Protein AF-H5U7L1-F1 (afdb_monomer)

Nearest PDB structures (foldseek):
  3fk6-assembly1_B  TM=8.219E-01  e=2.465E-04  Escherichia coli
  5fkn-assembly1_A  TM=8.598E-01  e=4.956E-04  Escherichia coli K-12
  6rgx-assembly1_A  TM=8.368E-01  e=6.254E-04  Escherichia coli
  3fiw-assembly2_C  TM=8.519E-01  e=2.678E-03  Streptomyces coelicolor
  2hxo-assembly1_A  TM=7.381E-01  e=8.366E-04  Streptomyces coelicolor A3(2)

Secondary structure (DSSP, 8-state):
-----PPPP-HHHHHHHHHHHHHHH-GGG--HHHHHHHTTS-HHHHTTT-SSHHHHHHHHHHHHHHHS--TTS---S--HHHHHHHHHHHHHHHHHH-THHHHHHHHHTTTTTSSS-S----------PPPP----------SSSGGGSTTSSSS--

Mean predicted aligned error: 14.73 Å

Sequence (157 aa):
MADERAPKLTTAVIVDTAIDVADRDGLPALSMRRIADELGVGAMSLYRHIADKDALLEAMAEEIGRRFPYPVDDPGPWSWRERVAIAVDVDWQLYRRHPWVVAGLLGAALQLRCRRTRGARLARGGFHRPRRRHHHGYRDGTRGVELRQRRRARTGQ

Radius of gyration: 21.75 Å; Cα contacts (8 Å, |Δi|>4): 72; chains: 1; bounding box: 66×34×56 Å

Organism: NCBI:txid1089453

Structure (mmCIF, N/CA/C/O backbone):
data_AF-H5U7L1-F1
#
_entry.id   AF-H5U7L1-F1
#
loop_
_atom_site.group_PDB
_atom_site.id
_atom_site.type_symbol
_atom_site.label_atom_id
_atom_site.label_alt_id
_atom_site.label_comp_id
_atom_site.label_asym_id
_atom_site.label_entity_id
_atom_site.label_seq_id
_atom_site.pdbx_PDB_ins_code
_atom_site.Cartn_x
_atom_site.Cartn_y
_atom_site.Cartn_z
_atom_site.occupancy
_atom_site.B_iso_or_equiv
_atom_site.auth_seq_id
_atom_site.auth_comp_id
_atom_site.auth_asym_id
_atom_site.auth_atom_id
_atom_site.pdbx_PDB_model_num
ATOM 1 N N . MET A 1 1 ? -25.979 -21.288 8.052 1.00 32.59 1 MET A N 1
ATOM 2 C CA . MET A 1 1 ? -25.201 -21.678 6.860 1.00 32.59 1 MET A CA 1
ATOM 3 C C . MET A 1 1 ? -24.028 -20.717 6.768 1.00 32.59 1 MET A C 1
ATOM 5 O O . MET A 1 1 ? -24.278 -19.527 6.859 1.00 32.59 1 MET A O 1
ATOM 9 N N . ALA A 1 2 ? -22.812 -21.267 6.691 1.00 40.66 2 ALA A N 1
ATOM 10 C CA . ALA A 1 2 ? -21.503 -20.612 6.561 1.00 40.66 2 ALA A CA 1
ATOM 11 C C . ALA A 1 2 ? -21.142 -19.520 7.597 1.00 40.66 2 ALA A C 1
ATOM 13 O O . ALA A 1 2 ? -21.334 -18.332 7.371 1.00 40.66 2 ALA A O 1
ATOM 14 N N . ASP A 1 3 ? -20.516 -19.945 8.702 1.00 39.84 3 ASP A N 1
ATOM 15 C CA . ASP A 1 3 ? -19.417 -19.180 9.311 1.00 39.84 3 ASP A CA 1
ATOM 16 C C . ASP A 1 3 ? -18.269 -19.191 8.291 1.00 39.84 3 ASP A C 1
ATOM 18 O O . ASP A 1 3 ? -17.429 -20.095 8.257 1.00 39.84 3 ASP A O 1
ATOM 22 N N . GLU A 1 4 ? -18.342 -18.264 7.338 1.00 48.31 4 GLU A N 1
ATOM 23 C CA . GLU A 1 4 ? -17.287 -17.999 6.373 1.00 48.31 4 GLU A CA 1
ATOM 24 C C . GLU A 1 4 ? -16.143 -17.355 7.148 1.00 48.31 4 GLU A C 1
ATOM 26 O O . GLU A 1 4 ? -16.078 -16.143 7.324 1.00 48.31 4 GLU A O 1
ATOM 31 N N . ARG A 1 5 ? -15.325 -18.237 7.732 1.00 56.09 5 ARG A N 1
ATOM 32 C CA . ARG A 1 5 ? -14.204 -17.975 8.631 1.00 56.09 5 ARG A CA 1
ATOM 33 C C . ARG A 1 5 ? -13.519 -16.664 8.264 1.00 56.09 5 ARG A C 1
ATOM 35 O O . ARG A 1 5 ? -12.698 -16.641 7.346 1.00 56.09 5 ARG A O 1
ATOM 42 N N . ALA A 1 6 ? -13.861 -15.604 9.001 1.00 59.16 6 ALA A N 1
ATOM 43 C CA . ALA A 1 6 ? -13.261 -14.293 8.828 1.00 59.16 6 ALA A CA 1
ATOM 44 C C . ALA A 1 6 ? -11.737 -14.478 8.738 1.00 59.16 6 ALA A C 1
ATOM 46 O O . ALA A 1 6 ? -11.168 -15.204 9.572 1.00 59.16 6 ALA A O 1
ATOM 47 N N . PRO A 1 7 ? -11.080 -13.936 7.696 1.00 62.66 7 PRO A N 1
ATOM 48 C CA . PRO A 1 7 ? -9.664 -14.166 7.477 1.00 62.66 7 PRO A CA 1
ATOM 49 C C . PRO A 1 7 ? -8.910 -13.822 8.757 1.00 62.66 7 PRO A C 1
ATOM 51 O O . PRO A 1 7 ? -9.132 -12.776 9.370 1.00 62.66 7 PRO A O 1
ATOM 54 N N . LYS A 1 8 ? -8.053 -14.747 9.206 1.00 83.44 8 LYS A N 1
ATOM 55 C CA . LYS A 1 8 ? -7.257 -14.533 10.416 1.00 83.44 8 LYS A CA 1
ATOM 56 C C . LYS A 1 8 ? -6.499 -13.220 10.258 1.00 83.44 8 LYS A C 1
ATOM 58 O O . LYS A 1 8 ? -5.801 -13.025 9.262 1.00 83.44 8 LYS A O 1
ATOM 63 N N . LEU A 1 9 ? -6.624 -12.348 11.254 1.00 92.44 9 LEU A N 1
ATOM 64 C CA . LEU A 1 9 ? -5.898 -11.090 11.274 1.00 92.44 9 LEU A CA 1
ATOM 65 C C . LEU A 1 9 ? -4.393 -11.385 11.278 1.00 92.44 9 LEU A C 1
ATOM 67 O O . LEU A 1 9 ? -3.878 -12.063 12.168 1.00 92.44 9 LEU A O 1
ATOM 71 N N . THR A 1 10 ? -3.703 -10.911 10.247 1.00 95.25 10 THR A N 1
ATOM 72 C CA . THR A 1 10 ? -2.254 -11.045 10.081 1.00 95.25 10 THR A CA 1
ATOM 73 C C . THR A 1 10 ? -1.683 -9.720 9.606 1.00 95.25 10 THR A C 1
ATOM 75 O O . THR A 1 10 ? -2.398 -8.915 9.010 1.00 95.25 10 THR A O 1
ATOM 78 N N . THR A 1 11 ? -0.385 -9.505 9.819 1.00 94.75 11 THR A N 1
ATOM 79 C CA . THR A 1 11 ? 0.303 -8.302 9.332 1.00 94.75 11 THR A CA 1
ATOM 80 C C . THR A 1 11 ? 0.131 -8.124 7.823 1.00 94.75 11 THR A C 1
ATOM 82 O O . THR A 1 11 ? -0.154 -7.017 7.387 1.00 94.75 11 THR A O 1
ATOM 85 N N . ALA A 1 12 ? 0.205 -9.206 7.038 1.00 95.56 12 ALA A N 1
ATOM 86 C CA . ALA A 1 12 ? 0.001 -9.157 5.589 1.00 95.56 12 ALA A CA 1
ATOM 87 C C . ALA A 1 12 ? -1.394 -8.628 5.216 1.00 95.56 12 ALA A C 1
ATOM 89 O O . ALA A 1 12 ? -1.500 -7.688 4.440 1.00 95.56 12 ALA A O 1
ATOM 90 N N . VAL A 1 13 ? -2.456 -9.150 5.843 1.00 96.50 13 VAL A N 1
ATOM 91 C CA . VAL A 1 13 ? -3.838 -8.688 5.601 1.00 96.50 13 VAL A CA 1
ATOM 92 C C . VAL A 1 13 ? -4.014 -7.210 5.965 1.00 96.50 13 VAL A C 1
ATOM 94 O O . VAL A 1 13 ? -4.676 -6.466 5.242 1.00 96.50 13 VAL A O 1
ATOM 97 N N . ILE A 1 14 ? -3.405 -6.766 7.068 1.00 96.81 14 ILE A N 1
ATOM 98 C CA . ILE A 1 14 ? -3.458 -5.362 7.500 1.00 96.81 14 ILE A CA 1
ATOM 99 C C . ILE A 1 14 ? -2.756 -4.456 6.482 1.00 96.81 14 ILE A C 1
ATOM 101 O O . ILE A 1 14 ? -3.307 -3.424 6.104 1.00 96.81 14 ILE A O 1
ATOM 105 N N . VAL A 1 15 ? -1.564 -4.847 6.027 1.00 96.88 15 VAL A N 1
ATOM 106 C CA . VAL A 1 15 ? -0.774 -4.092 5.045 1.00 96.88 15 VAL A CA 1
ATOM 107 C C . VAL A 1 15 ? -1.483 -4.030 3.695 1.00 96.88 15 VAL A C 1
ATOM 109 O O . VAL A 1 15 ? -1.584 -2.948 3.122 1.00 96.88 15 VAL A O 1
ATOM 112 N N . ASP A 1 16 ? -2.029 -5.147 3.216 1.00 97.06 16 ASP A N 1
ATOM 113 C CA . ASP A 1 16 ? -2.775 -5.200 1.956 1.00 97.06 16 ASP A CA 1
ATOM 114 C C . ASP A 1 16 ? -3.982 -4.254 1.995 1.00 97.06 16 ASP A C 1
ATOM 116 O O . ASP A 1 16 ? -4.157 -3.428 1.100 1.00 97.06 16 ASP A O 1
ATOM 120 N N . THR A 1 17 ? -4.744 -4.286 3.091 1.00 97.19 17 THR A N 1
ATOM 121 C CA . THR A 1 17 ? -5.894 -3.392 3.289 1.00 97.19 17 THR A CA 1
ATOM 122 C C . THR A 1 17 ? -5.470 -1.924 3.347 1.00 97.19 17 THR A C 1
ATOM 124 O O . THR A 1 17 ? -6.132 -1.049 2.791 1.00 97.19 17 THR A O 1
ATOM 127 N N . ALA A 1 18 ? -4.350 -1.628 4.009 1.00 96.44 18 ALA A N 1
ATOM 128 C CA . ALA A 1 18 ? -3.813 -0.276 4.083 1.00 96.44 18 ALA A CA 1
ATOM 129 C C . ALA A 1 18 ? -3.369 0.251 2.707 1.00 96.44 18 ALA A C 1
ATOM 131 O O . ALA A 1 18 ? -3.617 1.420 2.400 1.00 96.44 18 ALA A O 1
ATOM 132 N N . ILE A 1 19 ? -2.765 -0.601 1.869 1.00 96.31 19 ILE A N 1
ATOM 133 C CA . ILE A 1 19 ? -2.425 -0.276 0.475 1.00 96.31 19 ILE A CA 1
ATOM 134 C C . ILE A 1 19 ? -3.698 0.030 -0.319 1.00 96.31 19 ILE A C 1
ATOM 136 O O . ILE A 1 19 ? -3.754 1.068 -0.971 1.00 96.31 19 ILE A O 1
ATOM 140 N N . ASP A 1 20 ? -4.737 -0.799 -0.208 1.00 96.19 20 ASP A N 1
ATOM 141 C CA . ASP A 1 20 ? -5.999 -0.594 -0.932 1.00 96.19 20 ASP A CA 1
ATOM 142 C C . ASP A 1 20 ? -6.708 0.706 -0.517 1.00 96.19 20 ASP A C 1
ATOM 144 O O . ASP A 1 20 ? -7.240 1.442 -1.353 1.00 96.19 20 ASP A O 1
ATOM 148 N N . VAL A 1 21 ? -6.690 1.039 0.777 1.00 96.06 21 VAL A N 1
ATOM 149 C CA . VAL A 1 21 ? -7.191 2.327 1.277 1.00 96.06 21 VAL A CA 1
ATOM 150 C C . VAL A 1 21 ? -6.367 3.488 0.718 1.00 96.06 21 VAL A C 1
ATOM 152 O O . VAL A 1 21 ? -6.937 4.466 0.237 1.00 96.06 21 VAL A O 1
ATOM 155 N N . ALA A 1 22 ? -5.036 3.393 0.740 1.00 95.06 22 ALA A N 1
ATOM 156 C CA . ALA A 1 22 ? -4.168 4.446 0.220 1.00 95.06 22 ALA A CA 1
ATOM 157 C C . ALA A 1 22 ? -4.298 4.621 -1.305 1.00 95.06 22 ALA A C 1
ATOM 159 O O . ALA A 1 22 ? -4.195 5.745 -1.798 1.00 95.06 22 ALA A O 1
ATOM 160 N N . ASP A 1 23 ? -4.564 3.548 -2.049 1.00 94.38 23 ASP A N 1
ATOM 161 C CA . ASP A 1 23 ? -4.797 3.583 -3.495 1.00 94.38 23 ASP A CA 1
ATOM 162 C C . ASP A 1 23 ? -6.105 4.294 -3.858 1.00 94.38 23 ASP A C 1
ATOM 164 O O . ASP A 1 23 ? -6.145 5.045 -4.834 1.00 94.38 23 ASP A O 1
ATOM 168 N N . ARG A 1 24 ? -7.172 4.070 -3.078 1.00 94.94 24 ARG A N 1
ATOM 169 C CA . ARG A 1 24 ? -8.499 4.663 -3.323 1.00 94.94 24 ARG A CA 1
ATOM 170 C C . ARG A 1 24 ? -8.606 6.099 -2.818 1.00 94.94 24 ARG A C 1
ATOM 172 O O . ARG A 1 24 ? -9.111 6.962 -3.531 1.00 94.94 24 ARG A O 1
ATOM 179 N N . ASP A 1 25 ? -8.131 6.342 -1.600 1.00 93.88 25 ASP A N 1
ATOM 180 C CA . ASP A 1 25 ? -8.434 7.558 -0.835 1.00 93.88 25 ASP A CA 1
ATOM 181 C C . ASP A 1 25 ? -7.192 8.414 -0.537 1.00 93.88 25 ASP A C 1
ATOM 183 O O . ASP A 1 25 ? -7.297 9.523 -0.007 1.00 93.88 25 ASP A O 1
ATOM 187 N N . GLY A 1 26 ? -6.001 7.913 -0.873 1.00 91.69 26 GLY A N 1
ATOM 188 C CA . GLY A 1 26 ? -4.726 8.558 -0.580 1.00 91.69 26 GLY A CA 1
ATOM 189 C C . GLY A 1 26 ? -4.240 8.354 0.860 1.00 91.69 26 GLY A C 1
ATOM 190 O O . GLY A 1 26 ? -4.981 7.994 1.775 1.00 91.69 26 GLY A O 1
ATOM 191 N N . LEU A 1 27 ? -2.955 8.646 1.089 1.00 90.69 27 LEU A N 1
ATOM 192 C CA . LEU A 1 27 ? -2.327 8.566 2.418 1.00 90.69 27 LEU A CA 1
ATOM 193 C C . LEU A 1 27 ? -2.969 9.437 3.513 1.00 90.69 27 LEU A C 1
ATOM 195 O O . LEU A 1 27 ? -2.968 8.994 4.664 1.00 90.69 27 LEU A O 1
ATOM 199 N N . PRO A 1 28 ? -3.514 10.642 3.237 1.00 90.00 28 PRO A N 1
ATOM 200 C CA . PRO A 1 28 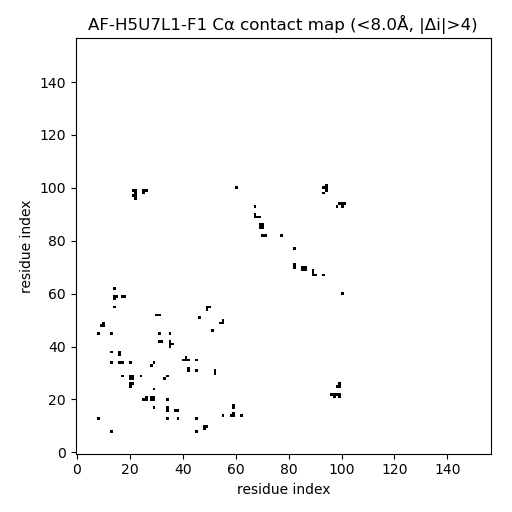? -4.160 11.445 4.277 1.00 90.00 28 PRO A CA 1
ATOM 201 C C . PRO A 1 28 ? -5.370 10.758 4.922 1.00 90.00 28 PRO A C 1
ATOM 203 O O . PRO A 1 28 ? -5.630 10.973 6.104 1.00 90.00 28 PRO A O 1
ATOM 206 N N . ALA A 1 29 ? -6.080 9.902 4.179 1.00 90.62 29 ALA A N 1
ATOM 207 C CA . ALA A 1 29 ? -7.207 9.128 4.697 1.00 90.62 29 ALA A CA 1
ATOM 208 C C . ALA A 1 29 ? -6.769 7.911 5.537 1.00 90.62 29 ALA A C 1
ATOM 210 O O . ALA A 1 29 ? -7.587 7.314 6.243 1.00 90.62 29 ALA A O 1
ATOM 211 N N . LEU A 1 30 ? -5.485 7.537 5.492 1.00 93.81 30 LEU A N 1
ATOM 212 C CA . LEU A 1 30 ? -4.962 6.362 6.176 1.00 93.81 30 LEU A CA 1
ATOM 213 C C . LEU A 1 30 ? -4.852 6.601 7.690 1.00 93.81 30 LEU A C 1
ATOM 215 O O . LEU A 1 30 ? -4.061 7.422 8.173 1.00 93.81 30 LEU A O 1
ATOM 219 N N . SER A 1 31 ? -5.615 5.824 8.455 1.00 94.44 31 SER A N 1
ATOM 220 C CA . SER A 1 31 ? -5.557 5.788 9.916 1.00 94.44 31 SER A CA 1
ATOM 221 C C . SER A 1 31 ? -5.770 4.366 10.428 1.00 94.44 31 SER A C 1
ATOM 223 O O . SER A 1 31 ? -6.465 3.574 9.791 1.00 94.44 31 SER A O 1
ATOM 225 N N . MET A 1 32 ? -5.226 4.061 11.611 1.00 95.06 32 MET A N 1
ATOM 226 C CA . MET A 1 32 ? -5.411 2.754 12.260 1.00 95.06 32 MET A CA 1
ATOM 227 C C . MET A 1 32 ? -6.893 2.418 12.443 1.00 95.06 32 MET A C 1
ATOM 229 O O . MET A 1 32 ? -7.306 1.286 12.223 1.00 95.06 32 MET A O 1
ATOM 233 N N . ARG A 1 33 ? -7.714 3.418 12.781 1.00 94.25 33 ARG A N 1
ATOM 234 C CA . ARG A 1 33 ? -9.161 3.245 12.920 1.00 94.25 33 ARG A CA 1
ATOM 235 C C . ARG A 1 33 ? -9.823 2.863 11.594 1.00 94.25 33 ARG A C 1
ATOM 237 O O . ARG A 1 33 ? -10.551 1.884 11.568 1.00 94.25 33 ARG A O 1
ATOM 244 N N . ARG A 1 34 ? -9.540 3.582 10.501 1.00 95.12 34 ARG A N 1
ATOM 245 C CA . ARG A 1 34 ? -10.121 3.280 9.179 1.00 95.12 34 ARG A CA 1
ATOM 246 C C . ARG A 1 34 ? -9.788 1.858 8.724 1.00 95.12 34 ARG A C 1
ATOM 248 O O . ARG A 1 34 ? -10.646 1.178 8.185 1.00 95.12 34 ARG A O 1
ATOM 255 N N . ILE A 1 35 ? -8.559 1.407 8.968 1.00 96.12 35 ILE A N 1
ATOM 256 C CA . ILE A 1 35 ? -8.132 0.042 8.630 1.00 96.12 35 ILE A CA 1
ATOM 257 C C . ILE A 1 35 ? -8.884 -0.989 9.479 1.00 96.12 35 ILE A C 1
ATOM 259 O O . ILE A 1 35 ? -9.287 -2.030 8.973 1.00 96.12 35 ILE A O 1
ATOM 263 N N . ALA A 1 36 ? -9.088 -0.699 10.765 1.00 94.44 36 ALA A N 1
ATOM 264 C CA . ALA A 1 36 ? -9.832 -1.572 11.666 1.00 94.44 36 ALA A CA 1
ATOM 265 C C . ALA A 1 36 ? -11.301 -1.694 11.231 1.00 94.44 36 ALA A C 1
ATOM 267 O O . ALA A 1 36 ? -11.833 -2.803 11.197 1.00 94.44 36 ALA A O 1
ATOM 268 N N . ASP A 1 37 ? -11.901 -0.568 10.833 1.00 95.06 37 ASP A N 1
ATOM 269 C CA . ASP A 1 37 ? -13.266 -0.488 10.312 1.00 95.06 37 ASP A CA 1
ATOM 270 C C . ASP A 1 37 ? -13.407 -1.302 9.006 1.00 95.06 37 ASP A C 1
ATOM 272 O O . ASP A 1 37 ? -14.322 -2.116 8.903 1.00 95.06 37 ASP A O 1
ATOM 276 N N . GLU A 1 38 ? -12.474 -1.169 8.050 1.00 94.88 38 GLU A N 1
ATOM 277 C CA . GLU A 1 38 ? -12.476 -1.939 6.786 1.00 94.88 38 GLU A CA 1
ATOM 278 C C . GLU A 1 38 ? -12.330 -3.454 7.026 1.00 94.88 38 GLU A C 1
ATOM 280 O O . GLU A 1 38 ? -12.924 -4.268 6.322 1.00 94.88 38 GLU A O 1
ATOM 285 N N . LEU A 1 39 ? -11.563 -3.841 8.051 1.00 94.44 39 LEU A N 1
ATOM 286 C CA . LEU A 1 39 ? -11.356 -5.239 8.441 1.00 94.44 39 LEU A CA 1
ATOM 287 C C . LEU A 1 39 ? -12.446 -5.790 9.373 1.00 94.44 39 LEU A C 1
ATOM 289 O O . LEU A 1 39 ? -12.418 -6.978 9.695 1.00 94.44 39 LEU A O 1
ATOM 293 N N . GLY A 1 40 ? -13.377 -4.956 9.848 1.00 93.75 40 GLY A N 1
ATOM 294 C CA . GLY A 1 40 ? -14.406 -5.354 10.812 1.00 93.75 40 GLY A CA 1
ATOM 295 C C . GLY A 1 40 ? -13.850 -5.793 12.174 1.00 93.75 40 GLY A C 1
ATOM 296 O O . GLY A 1 40 ? -14.466 -6.610 12.860 1.00 93.75 40 GLY A O 1
ATOM 297 N N . VAL A 1 41 ? -12.678 -5.287 12.578 1.00 93.38 41 VAL A N 1
ATOM 298 C CA . VAL A 1 41 ? -12.015 -5.631 13.849 1.00 93.38 41 VAL A CA 1
ATOM 299 C C . VAL A 1 41 ? -11.861 -4.408 14.750 1.00 93.38 41 VAL A C 1
ATOM 301 O O . VAL A 1 41 ? -11.840 -3.271 14.300 1.00 93.38 41 VAL A O 1
ATOM 304 N N . GLY A 1 42 ? -11.692 -4.620 16.056 1.00 92.12 42 GLY A N 1
ATOM 305 C CA . GLY A 1 42 ? -11.337 -3.526 16.966 1.00 92.12 42 GLY A CA 1
ATOM 306 C C . GLY A 1 42 ? -9.909 -3.018 16.727 1.00 92.12 42 GLY A C 1
ATOM 307 O O . GLY A 1 42 ? -8.995 -3.821 16.530 1.00 92.12 42 GLY A O 1
ATOM 308 N N . ALA A 1 43 ? -9.685 -1.703 16.835 1.00 90.19 43 ALA A N 1
ATOM 309 C CA . ALA A 1 43 ? -8.373 -1.075 16.616 1.00 90.19 43 ALA A CA 1
ATOM 310 C C . ALA A 1 43 ? -7.243 -1.689 17.469 1.00 90.19 43 ALA A C 1
ATOM 312 O O . ALA A 1 43 ? -6.133 -1.887 16.978 1.00 90.19 43 ALA A O 1
ATOM 313 N N . MET A 1 44 ? -7.538 -2.089 18.713 1.00 91.25 44 MET A N 1
ATOM 314 C CA . MET A 1 44 ? -6.580 -2.781 19.591 1.00 91.25 44 MET A CA 1
ATOM 315 C C . MET A 1 44 ? -6.040 -4.089 19.004 1.00 91.25 44 MET A C 1
ATOM 317 O O . MET A 1 44 ? -4.948 -4.521 19.366 1.00 91.25 44 MET A O 1
ATOM 321 N N . SER A 1 45 ? -6.781 -4.728 18.098 1.00 92.69 45 SER A N 1
ATOM 322 C CA . SER A 1 45 ? -6.318 -5.935 17.421 1.00 92.69 45 SER A CA 1
ATOM 323 C C . SER A 1 45 ? -5.220 -5.662 16.408 1.00 92.69 45 SER A C 1
ATOM 325 O O . SER A 1 45 ? -4.306 -6.475 16.302 1.00 92.69 45 SER A O 1
ATOM 327 N N . LEU A 1 46 ? -5.258 -4.514 15.729 1.00 93.62 46 LEU A N 1
ATOM 328 C CA . LEU A 1 46 ? -4.207 -4.118 14.791 1.00 93.62 46 LEU A CA 1
ATOM 329 C C . LEU A 1 46 ? -2.885 -3.864 15.511 1.00 93.62 46 LEU A C 1
ATOM 331 O O . LEU A 1 46 ? -1.839 -4.316 15.050 1.00 93.62 46 LEU A O 1
ATOM 335 N N . TYR A 1 47 ? -2.948 -3.223 16.681 1.00 93.69 47 TYR A N 1
ATOM 336 C CA . TYR A 1 47 ? -1.764 -2.872 17.465 1.00 93.69 47 TYR A CA 1
ATOM 337 C C . TYR A 1 47 ? -0.947 -4.076 17.957 1.00 93.69 47 TYR A C 1
ATOM 339 O O . TYR A 1 47 ? 0.230 -3.939 18.273 1.00 93.69 47 TYR A O 1
ATOM 347 N N . ARG A 1 48 ? -1.532 -5.283 17.971 1.00 93.50 48 ARG A N 1
ATOM 348 C CA . ARG A 1 48 ? -0.787 -6.526 18.247 1.00 93.50 48 ARG A CA 1
ATOM 349 C C . ARG A 1 48 ? 0.122 -6.959 17.097 1.00 93.50 48 ARG A C 1
ATOM 351 O O . ARG A 1 48 ? 1.036 -7.745 17.317 1.00 93.50 48 ARG A O 1
ATOM 358 N N . HIS A 1 49 ? -0.160 -6.498 15.882 1.00 94.62 49 HIS A N 1
ATOM 359 C CA . HIS A 1 49 ? 0.580 -6.850 14.672 1.00 94.62 49 HIS A CA 1
ATOM 360 C C . HIS A 1 49 ? 1.485 -5.714 14.196 1.00 94.62 49 HIS A C 1
ATOM 362 O O . HIS A 1 49 ? 2.517 -5.986 13.587 1.00 94.62 49 HIS A O 1
ATOM 368 N N . ILE A 1 50 ? 1.095 -4.462 14.452 1.00 94.00 50 ILE A N 1
ATOM 369 C CA . ILE A 1 50 ? 1.815 -3.264 14.021 1.00 94.00 50 ILE A CA 1
ATOM 370 C C . ILE A 1 50 ? 1.772 -2.231 15.146 1.00 94.00 50 ILE A C 1
ATOM 372 O O . ILE A 1 50 ? 0.693 -1.829 15.566 1.00 94.00 50 ILE A O 1
ATOM 376 N N . ALA A 1 51 ? 2.939 -1.799 15.623 1.00 91.12 51 ALA A N 1
ATOM 377 C CA . ALA A 1 51 ? 3.047 -0.954 16.813 1.00 91.12 51 ALA A CA 1
ATOM 378 C C . ALA A 1 51 ? 2.393 0.428 16.644 1.00 91.12 51 ALA A C 1
ATOM 380 O O . ALA A 1 51 ? 1.747 0.926 17.565 1.00 91.12 51 ALA A O 1
ATOM 381 N N . ASP A 1 52 ? 2.536 1.036 15.469 1.00 91.00 52 ASP A N 1
ATOM 382 C CA . ASP A 1 52 ? 2.072 2.390 15.189 1.00 91.00 52 ASP A CA 1
ATOM 383 C C . ASP A 1 52 ? 1.888 2.630 13.678 1.00 91.00 52 ASP A C 1
ATOM 385 O O . ASP A 1 52 ? 2.023 1.729 12.846 1.00 91.00 52 ASP A O 1
ATOM 389 N N . LYS A 1 53 ? 1.518 3.864 13.320 1.00 90.25 53 LYS A N 1
ATOM 390 C CA . LYS A 1 53 ? 1.304 4.258 11.925 1.00 90.25 53 LYS A CA 1
ATOM 391 C C . LYS A 1 53 ? 2.606 4.258 11.116 1.00 90.25 53 LYS A C 1
ATOM 393 O O . LYS A 1 53 ? 2.548 3.971 9.925 1.00 90.25 53 LYS A O 1
ATOM 398 N N . ASP A 1 54 ? 3.748 4.551 11.725 1.00 90.19 54 ASP A N 1
ATOM 399 C CA . ASP A 1 54 ? 5.020 4.613 11.004 1.00 90.19 54 ASP A CA 1
ATOM 400 C C . ASP A 1 54 ? 5.490 3.200 10.642 1.00 90.19 54 ASP A C 1
ATOM 402 O O . ASP A 1 54 ? 5.804 2.936 9.483 1.00 90.19 54 ASP A O 1
ATOM 406 N N . ALA A 1 55 ? 5.380 2.250 11.575 1.00 91.25 55 ALA A N 1
ATOM 407 C CA . ALA A 1 55 ? 5.614 0.831 11.322 1.00 91.25 55 ALA A CA 1
ATOM 408 C C . ALA A 1 55 ? 4.683 0.270 10.232 1.00 91.25 55 ALA A C 1
ATOM 410 O O . ALA A 1 55 ? 5.097 -0.569 9.429 1.00 91.25 55 ALA A O 1
ATOM 411 N N . LEU A 1 56 ? 3.432 0.745 10.159 1.00 93.50 56 LEU A N 1
ATOM 412 C CA . LEU A 1 56 ? 2.531 0.396 9.059 1.00 93.50 56 LEU A CA 1
ATOM 413 C C . LEU A 1 56 ? 3.064 0.915 7.718 1.00 93.50 56 LEU A C 1
ATOM 415 O O . LEU A 1 56 ? 3.087 0.166 6.745 1.00 93.50 56 LEU A O 1
ATOM 419 N N . LEU A 1 57 ? 3.481 2.181 7.655 1.00 91.88 57 LEU A N 1
ATOM 420 C CA . LEU A 1 57 ? 4.003 2.791 6.430 1.00 91.88 57 LEU A CA 1
ATOM 421 C C . LEU A 1 57 ? 5.292 2.107 5.957 1.00 91.88 57 LEU A C 1
ATOM 423 O O . LEU A 1 57 ? 5.460 1.888 4.757 1.00 91.88 57 LEU A O 1
ATOM 427 N N . GLU A 1 58 ? 6.170 1.724 6.884 1.00 89.81 58 GLU A N 1
ATOM 428 C CA . GLU A 1 58 ? 7.364 0.928 6.590 1.00 89.81 58 GLU A CA 1
ATOM 429 C C . GLU A 1 58 ? 6.995 -0.436 5.993 1.00 89.81 58 GLU A C 1
ATOM 431 O O . GLU A 1 58 ? 7.515 -0.806 4.937 1.00 89.81 58 GLU A O 1
ATOM 436 N N . ALA A 1 59 ? 6.048 -1.151 6.608 1.00 92.94 59 ALA A N 1
ATOM 437 C CA . ALA A 1 59 ? 5.587 -2.449 6.120 1.00 92.94 59 ALA A CA 1
ATOM 438 C C . ALA A 1 59 ? 4.893 -2.348 4.748 1.00 92.94 59 ALA A C 1
ATOM 440 O O . ALA A 1 59 ? 5.111 -3.191 3.877 1.00 92.94 59 ALA A O 1
ATOM 441 N N . MET A 1 60 ? 4.108 -1.290 4.513 1.00 93.81 60 MET A N 1
ATOM 442 C CA . MET A 1 60 ? 3.534 -0.989 3.197 1.00 93.81 60 MET A CA 1
ATOM 443 C C . MET A 1 60 ? 4.623 -0.756 2.148 1.00 93.81 60 MET A C 1
ATOM 445 O O . MET A 1 60 ? 4.517 -1.258 1.029 1.00 93.81 60 MET A O 1
ATOM 449 N N . ALA A 1 61 ? 5.678 -0.014 2.490 1.00 8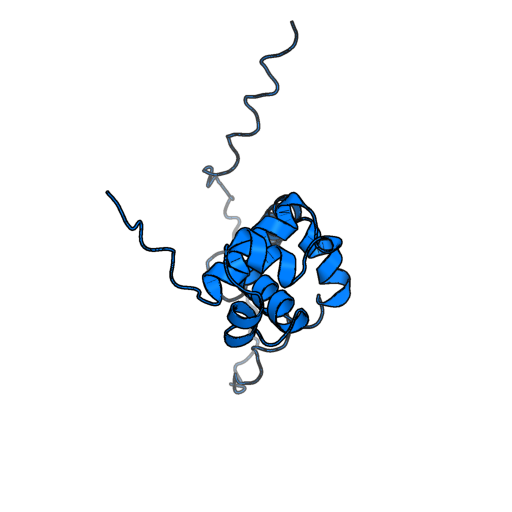8.62 61 ALA A N 1
ATOM 450 C CA . ALA A 1 61 ? 6.775 0.257 1.569 1.00 88.62 61 ALA A CA 1
ATOM 451 C C . ALA A 1 61 ? 7.589 -1.008 1.244 1.00 88.62 61 ALA A C 1
ATOM 453 O O . ALA A 1 61 ? 7.966 -1.210 0.087 1.00 88.62 61 ALA A O 1
ATOM 454 N N . GLU A 1 62 ? 7.819 -1.879 2.231 1.00 89.00 62 GLU A N 1
ATOM 455 C CA . GLU A 1 62 ? 8.450 -3.186 2.018 1.00 89.00 62 GLU A CA 1
ATOM 456 C C . GLU A 1 62 ? 7.607 -4.072 1.089 1.00 89.00 62 GLU A C 1
ATOM 458 O O . GLU A 1 62 ? 8.126 -4.614 0.109 1.00 89.00 62 GLU A O 1
ATOM 463 N N . GLU A 1 63 ? 6.301 -4.171 1.343 1.00 92.94 63 GLU A N 1
ATOM 464 C CA . GLU A 1 63 ? 5.390 -4.987 0.537 1.00 92.94 63 GLU A CA 1
ATOM 465 C C . GLU A 1 63 ? 5.293 -4.480 -0.910 1.00 92.94 63 GLU A C 1
ATOM 467 O O . GLU A 1 63 ? 5.350 -5.266 -1.857 1.00 92.94 63 GLU A O 1
ATOM 472 N N . ILE A 1 64 ? 5.242 -3.162 -1.114 1.00 91.50 64 ILE A N 1
ATOM 473 C CA . ILE A 1 64 ? 5.307 -2.562 -2.450 1.00 91.50 64 ILE A CA 1
ATOM 474 C C . ILE A 1 64 ? 6.637 -2.881 -3.145 1.00 91.50 64 ILE A C 1
ATOM 476 O O . ILE A 1 64 ? 6.634 -3.270 -4.314 1.00 91.50 64 ILE A O 1
ATOM 480 N N . GLY A 1 65 ? 7.766 -2.787 -2.439 1.00 85.75 65 GLY A N 1
ATOM 481 C CA . GLY A 1 65 ? 9.071 -3.174 -2.982 1.00 85.75 65 GLY A CA 1
ATOM 482 C C . GLY A 1 65 ? 9.121 -4.643 -3.415 1.00 85.75 65 GLY A C 1
ATOM 483 O O . GLY A 1 65 ? 9.705 -4.967 -4.449 1.00 85.75 65 GLY A O 1
ATOM 484 N N . ARG A 1 66 ? 8.452 -5.532 -2.672 1.00 88.31 66 ARG A N 1
ATOM 485 C CA . ARG A 1 66 ? 8.325 -6.956 -3.014 1.00 88.31 66 ARG A CA 1
ATOM 486 C C . ARG A 1 66 ? 7.441 -7.192 -4.242 1.00 88.31 66 ARG A C 1
ATOM 488 O O . ARG A 1 66 ? 7.747 -8.075 -5.042 1.00 88.31 66 ARG A O 1
ATOM 495 N N . ARG A 1 67 ? 6.358 -6.423 -4.402 1.00 90.12 67 ARG A N 1
ATOM 496 C CA . ARG A 1 67 ? 5.438 -6.507 -5.555 1.00 90.12 67 ARG A CA 1
ATOM 497 C C . ARG A 1 67 ? 6.045 -5.953 -6.849 1.00 90.12 67 ARG A C 1
ATOM 499 O O . ARG A 1 67 ? 5.666 -6.402 -7.928 1.00 90.12 67 ARG A O 1
ATOM 506 N N . PHE A 1 68 ? 6.987 -5.015 -6.743 1.00 87.75 68 PHE A N 1
ATOM 507 C CA . PHE A 1 68 ? 7.650 -4.348 -7.869 1.00 87.75 68 PHE A CA 1
ATOM 508 C C . PHE A 1 68 ? 9.179 -4.540 -7.816 1.00 87.75 68 PHE A C 1
ATOM 510 O O . PHE A 1 68 ? 9.918 -3.580 -7.586 1.00 87.75 68 PHE A O 1
ATOM 517 N N . PRO A 1 69 ? 9.682 -5.775 -8.009 1.00 83.94 69 PRO A N 1
ATOM 518 C CA . PRO A 1 69 ? 11.108 -6.057 -7.907 1.00 83.94 69 PRO A CA 1
ATOM 519 C C . PRO A 1 69 ? 11.887 -5.461 -9.086 1.00 83.94 69 PRO A C 1
ATOM 521 O O . PRO A 1 69 ? 11.458 -5.521 -10.239 1.00 83.94 69 PRO A O 1
ATOM 524 N N . TYR A 1 70 ? 13.086 -4.951 -8.805 1.00 78.88 70 TYR A N 1
ATOM 525 C CA . TYR A 1 70 ? 14.037 -4.535 -9.836 1.00 78.88 70 TYR A CA 1
ATOM 526 C C . TYR A 1 70 ? 15.061 -5.646 -10.100 1.00 78.88 70 TYR A C 1
ATOM 528 O O . TYR A 1 70 ? 15.498 -6.306 -9.158 1.00 78.88 70 TYR A O 1
ATOM 536 N N . PRO A 1 71 ? 15.561 -5.795 -11.337 1.00 71.31 71 PRO A N 1
ATOM 537 C CA . PRO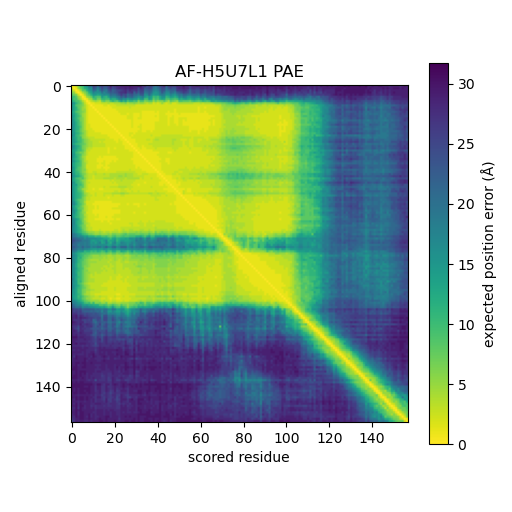 A 1 71 ? 16.565 -6.805 -11.679 1.00 71.31 71 PRO A CA 1
ATOM 538 C C . PRO A 1 71 ? 17.994 -6.416 -11.239 1.00 71.31 71 PRO A C 1
ATOM 540 O O . PRO A 1 71 ? 18.964 -6.769 -11.908 1.00 71.31 71 PRO A O 1
ATOM 543 N N . VAL A 1 72 ? 18.164 -5.632 -10.166 1.00 64.56 72 VAL A N 1
ATOM 544 C CA . VAL A 1 72 ? 19.485 -5.095 -9.765 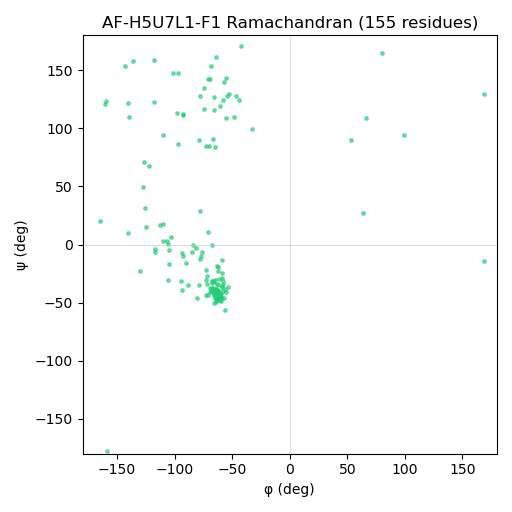1.00 64.56 72 VAL A CA 1
ATOM 545 C C . VAL A 1 72 ? 20.436 -6.186 -9.278 1.00 64.56 72 VAL A C 1
ATOM 547 O O . VAL A 1 72 ?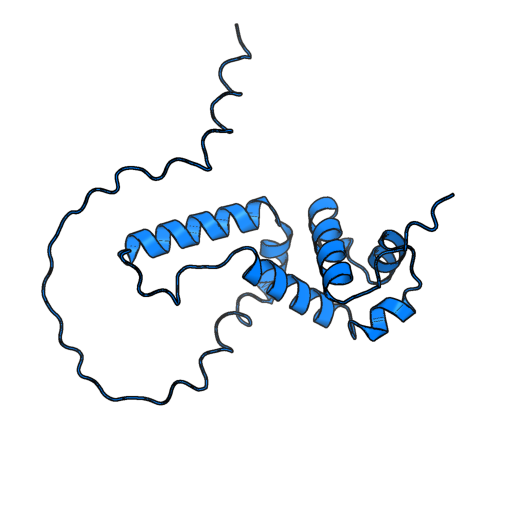 21.632 -6.097 -9.546 1.00 64.56 72 VAL A O 1
ATOM 550 N N . ASP A 1 73 ? 19.900 -7.220 -8.632 1.00 64.56 73 ASP A N 1
ATOM 551 C CA . ASP A 1 73 ? 20.684 -8.317 -8.052 1.00 64.56 73 ASP A CA 1
ATOM 552 C C . ASP A 1 73 ? 20.846 -9.516 -9.003 1.00 64.56 73 ASP A C 1
ATOM 554 O O . ASP A 1 73 ? 21.601 -10.442 -8.711 1.00 64.56 73 ASP A O 1
ATOM 558 N N . ASP A 1 74 ? 20.166 -9.502 -10.154 1.00 69.31 74 ASP A N 1
ATOM 559 C CA . ASP A 1 74 ? 20.284 -10.547 -11.169 1.00 69.31 74 ASP A CA 1
ATOM 560 C C . ASP A 1 74 ? 21.357 -10.149 -12.195 1.00 69.31 74 ASP A C 1
ATOM 562 O O . ASP A 1 74 ? 21.140 -9.207 -12.965 1.00 69.31 74 ASP A O 1
ATOM 566 N N . PRO A 1 75 ? 22.510 -10.840 -12.275 1.00 65.25 75 PRO A N 1
ATOM 567 C CA . PRO A 1 75 ? 23.540 -10.578 -13.278 1.00 65.25 75 PRO A CA 1
ATOM 568 C C . PRO A 1 75 ? 23.132 -11.005 -14.697 1.00 65.25 75 PRO A C 1
ATOM 570 O O . PRO A 1 75 ? 23.989 -10.993 -15.577 1.00 65.25 75 PRO A O 1
ATOM 573 N N . GLY A 1 76 ? 21.858 -11.352 -14.919 1.00 72.38 76 GLY A N 1
ATOM 574 C CA . GLY A 1 76 ? 21.249 -11.773 -16.175 1.00 72.38 76 GLY A CA 1
ATOM 575 C C . GLY A 1 76 ? 21.663 -10.976 -17.418 1.00 72.38 76 GLY A C 1
ATOM 576 O O . GLY A 1 76 ? 22.303 -9.924 -17.335 1.00 72.38 76 GLY A O 1
ATOM 577 N N . PRO A 1 77 ? 21.281 -11.449 -18.614 1.00 82.06 77 PRO A N 1
ATOM 578 C CA . PRO A 1 77 ? 21.939 -11.108 -19.881 1.00 82.06 77 PRO A CA 1
ATOM 579 C C . PRO A 1 77 ? 21.789 -9.641 -20.330 1.00 82.06 77 PRO A C 1
ATOM 581 O O . PRO A 1 77 ? 22.309 -9.263 -21.377 1.00 82.06 77 PRO A O 1
ATOM 584 N N . TRP A 1 78 ? 21.084 -8.808 -19.563 1.00 82.69 78 TRP A N 1
ATOM 585 C CA . TRP A 1 78 ? 20.792 -7.418 -19.886 1.00 82.69 78 TRP A CA 1
ATOM 586 C C . TRP A 1 78 ? 21.999 -6.493 -19.719 1.00 82.69 78 TRP A C 1
ATOM 588 O O . TRP A 1 78 ? 22.671 -6.458 -18.680 1.00 82.69 78 TRP A O 1
ATOM 598 N N . SER A 1 79 ? 22.193 -5.635 -20.715 1.00 88.44 79 SER A N 1
ATOM 599 C CA . SER A 1 79 ? 23.075 -4.478 -20.634 1.00 88.44 79 SER A CA 1
ATOM 600 C C . SER A 1 79 ? 22.590 -3.466 -19.590 1.00 88.44 79 SER A C 1
ATOM 602 O O . SER A 1 79 ? 21.419 -3.422 -19.210 1.00 88.44 79 SER A O 1
ATOM 604 N N . TRP A 1 80 ? 23.481 -2.571 -19.156 1.00 85.25 80 TRP A N 1
ATOM 605 C CA . TRP A 1 80 ? 23.120 -1.513 -18.204 1.00 85.25 80 TRP A CA 1
ATOM 606 C C . TRP A 1 80 ? 21.980 -0.609 -18.706 1.00 85.25 80 TRP A C 1
ATOM 608 O O . TRP A 1 80 ? 21.197 -0.124 -17.897 1.00 85.25 80 TRP A O 1
ATOM 618 N N . ARG A 1 81 ? 21.856 -0.394 -20.026 1.00 87.31 81 ARG A N 1
ATOM 619 C CA . ARG A 1 81 ? 20.768 0.414 -20.603 1.00 87.31 81 ARG A CA 1
ATOM 620 C C . ARG A 1 81 ? 19.423 -0.295 -20.507 1.00 87.31 81 ARG A C 1
ATOM 622 O O . ARG A 1 81 ? 18.442 0.337 -20.139 1.00 87.31 81 ARG A O 1
ATOM 629 N N . GLU A 1 82 ? 19.388 -1.592 -20.802 1.00 87.81 82 GLU A N 1
ATOM 630 C CA . GLU A 1 82 ? 18.175 -2.411 -20.674 1.00 87.81 82 GLU A CA 1
ATOM 631 C C . GLU A 1 82 ? 17.728 -2.499 -19.213 1.00 87.81 82 GLU A C 1
ATOM 633 O O . GLU A 1 82 ? 16.545 -2.365 -18.925 1.00 87.81 82 GLU A O 1
ATOM 638 N N . ARG A 1 83 ? 18.673 -2.606 -18.272 1.00 84.00 83 ARG A N 1
ATOM 639 C CA . ARG A 1 83 ? 18.377 -2.572 -16.830 1.00 84.00 83 ARG A CA 1
ATOM 640 C C . ARG A 1 83 ? 17.723 -1.264 -16.395 1.00 84.00 83 ARG A C 1
ATOM 642 O O . ARG A 1 83 ? 16.770 -1.292 -15.623 1.00 84.00 83 ARG A O 1
ATOM 649 N N . VAL A 1 84 ? 18.209 -0.129 -16.901 1.00 86.94 84 VAL A N 1
ATOM 650 C CA . VAL A 1 84 ? 17.590 1.180 -16.640 1.00 86.94 84 VAL A CA 1
ATOM 651 C C . VAL A 1 84 ? 16.195 1.256 -17.257 1.00 86.94 84 VAL A C 1
ATOM 653 O O . VAL A 1 84 ? 15.280 1.720 -16.587 1.00 86.94 84 VAL A O 1
ATOM 656 N N . ALA A 1 85 ? 16.005 0.773 -18.488 1.00 89.44 85 ALA A N 1
ATOM 657 C CA . ALA A 1 85 ? 14.687 0.757 -19.124 1.00 89.44 85 ALA A CA 1
ATOM 658 C C . ALA A 1 85 ? 13.672 -0.071 -18.315 1.00 89.44 85 ALA A C 1
ATOM 660 O O . ALA A 1 85 ? 12.590 0.423 -18.014 1.00 89.44 85 ALA A O 1
ATOM 661 N N . ILE A 1 86 ? 14.062 -1.270 -17.865 1.00 87.38 86 ILE A N 1
ATOM 662 C CA . ILE A 1 86 ? 13.227 -2.110 -16.993 1.00 87.38 86 ILE A CA 1
ATOM 663 C C . ILE A 1 86 ? 12.908 -1.383 -15.682 1.00 87.38 86 ILE A C 1
ATOM 665 O O . ILE A 1 86 ? 11.759 -1.374 -15.254 1.00 87.38 86 ILE A O 1
ATOM 669 N N . ALA A 1 87 ? 13.901 -0.754 -15.048 1.00 85.81 87 ALA A N 1
ATOM 670 C CA . ALA A 1 87 ? 13.684 -0.019 -13.804 1.00 85.81 87 ALA A CA 1
ATOM 671 C C . ALA A 1 87 ? 12.675 1.126 -13.977 1.00 85.81 87 ALA A C 1
ATOM 673 O O . ALA A 1 87 ? 11.781 1.274 -13.150 1.00 85.81 87 ALA A O 1
ATOM 674 N N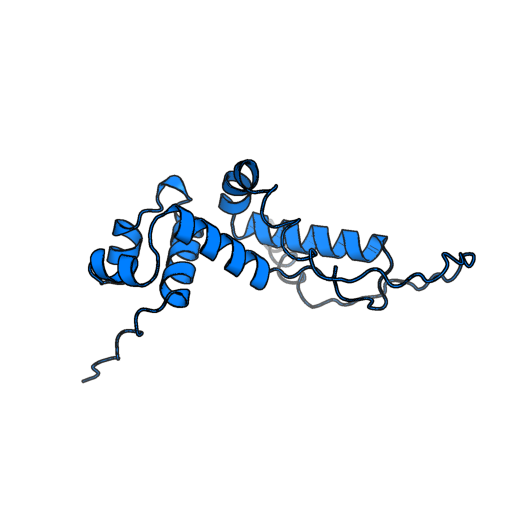 . VAL A 1 88 ? 12.774 1.88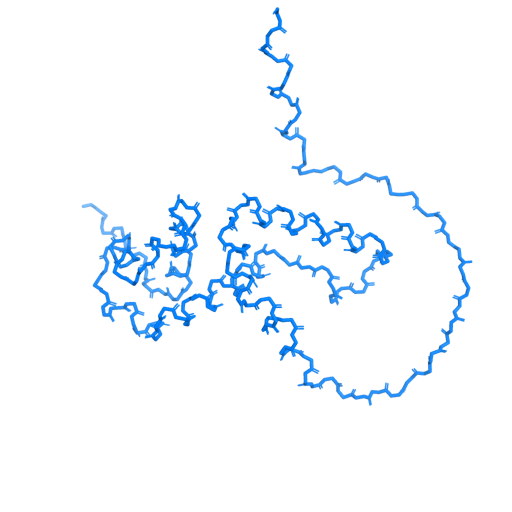2 -15.074 1.00 89.75 88 VAL A N 1
ATOM 675 C CA . VAL A 1 88 ? 11.827 2.956 -15.400 1.00 89.75 88 VAL A CA 1
ATOM 676 C C . VAL A 1 88 ? 10.424 2.403 -15.649 1.00 89.75 88 VAL A C 1
ATOM 678 O O . VAL A 1 88 ? 9.455 2.995 -15.181 1.00 89.75 88 VAL A O 1
ATOM 681 N N . ASP A 1 89 ? 10.290 1.266 -16.332 1.00 90.12 89 ASP A N 1
ATOM 682 C CA . ASP A 1 89 ? 8.986 0.633 -16.564 1.00 90.12 89 ASP A CA 1
ATOM 683 C C . ASP A 1 89 ? 8.346 0.120 -15.265 1.00 90.12 89 ASP A C 1
ATOM 685 O O . ASP A 1 89 ? 7.127 0.224 -15.094 1.00 90.12 89 ASP A O 1
ATOM 689 N N . VAL A 1 90 ? 9.152 -0.419 -14.344 1.00 88.81 90 VAL A N 1
ATOM 690 C CA . VAL A 1 90 ? 8.709 -0.841 -13.006 1.00 88.81 90 VAL A CA 1
ATOM 691 C C . VAL A 1 90 ? 8.263 0.371 -12.189 1.00 88.81 90 VAL A C 1
ATOM 693 O O . VAL A 1 90 ? 7.141 0.380 -11.683 1.00 88.81 90 VAL A O 1
ATOM 696 N N . ASP A 1 91 ? 9.087 1.420 -12.134 1.00 88.31 91 ASP A N 1
ATOM 697 C CA . ASP A 1 91 ? 8.773 2.685 -11.459 1.00 88.31 91 ASP A CA 1
ATOM 698 C C . ASP A 1 91 ? 7.488 3.309 -11.999 1.00 88.31 91 ASP A C 1
ATOM 700 O O . ASP A 1 91 ? 6.604 3.721 -11.249 1.00 88.31 91 ASP A O 1
ATOM 704 N N . TRP A 1 92 ? 7.351 3.349 -13.321 1.00 91.00 92 TRP A N 1
ATOM 705 C CA . TRP A 1 92 ? 6.187 3.926 -13.970 1.00 91.00 92 TRP A CA 1
ATOM 706 C C . TRP A 1 92 ? 4.901 3.171 -13.628 1.00 91.00 92 TRP A C 1
ATOM 708 O O . TRP A 1 92 ? 3.866 3.788 -13.366 1.00 91.00 92 TRP A O 1
ATOM 718 N N . GLN A 1 93 ? 4.947 1.838 -13.608 1.00 91.44 93 GLN A N 1
ATOM 719 C CA . GLN A 1 93 ? 3.807 1.018 -13.199 1.00 91.44 93 GLN A CA 1
ATOM 720 C C . GLN A 1 93 ? 3.470 1.215 -11.721 1.00 91.44 93 GLN A C 1
ATOM 722 O O . GLN A 1 93 ? 2.295 1.395 -11.392 1.00 91.44 93 GLN A O 1
ATOM 727 N N . LEU A 1 94 ? 4.493 1.243 -10.865 1.00 91.00 94 LEU A N 1
ATOM 728 C CA . LEU A 1 94 ? 4.369 1.502 -9.438 1.00 91.00 94 LEU A CA 1
ATOM 729 C C . LEU A 1 94 ? 3.667 2.841 -9.184 1.00 91.00 94 LEU A C 1
ATOM 731 O O . LEU A 1 94 ? 2.610 2.864 -8.560 1.00 91.00 94 LEU A O 1
ATOM 735 N N . TYR A 1 95 ? 4.181 3.946 -9.724 1.00 90.00 95 TYR A N 1
ATOM 736 C CA . TYR A 1 95 ? 3.623 5.279 -9.470 1.00 90.00 95 TYR A CA 1
ATOM 737 C C . TYR A 1 95 ? 2.226 5.469 -10.052 1.00 90.00 95 TYR A C 1
ATOM 739 O O . TYR A 1 95 ? 1.410 6.193 -9.485 1.00 90.00 95 TYR A O 1
ATOM 747 N N . ARG A 1 96 ? 1.916 4.810 -11.173 1.00 91.81 96 ARG A N 1
ATOM 748 C CA . ARG A 1 96 ? 0.568 4.857 -11.748 1.00 91.81 96 ARG A CA 1
ATOM 749 C C . ARG A 1 96 ? -0.455 4.064 -10.947 1.00 91.81 96 ARG A C 1
ATOM 751 O O . ARG A 1 96 ? -1.632 4.411 -11.009 1.00 91.81 96 ARG A O 1
ATOM 758 N N . ARG A 1 97 ? -0.037 2.987 -10.279 1.00 91.62 97 ARG A N 1
ATOM 759 C CA . ARG A 1 97 ? -0.930 2.140 -9.481 1.00 91.62 97 ARG A CA 1
ATOM 760 C C . ARG A 1 97 ? -1.054 2.626 -8.041 1.00 91.62 97 ARG A C 1
ATOM 762 O O . ARG A 1 97 ? -2.147 2.570 -7.499 1.00 91.62 97 ARG A O 1
ATOM 769 N N . HIS A 1 98 ? 0.031 3.156 -7.488 1.00 93.00 98 HIS A N 1
ATOM 770 C CA . HIS A 1 98 ? 0.144 3.588 -6.100 1.00 93.00 98 HIS A CA 1
ATOM 771 C C . HIS A 1 98 ? 0.629 5.052 -6.035 1.00 93.00 98 HIS A C 1
ATOM 773 O O . HIS A 1 98 ? 1.776 5.311 -5.662 1.00 93.00 98 HIS A O 1
ATOM 779 N N . PRO A 1 99 ? -0.201 6.049 -6.412 1.00 90.25 99 PRO A N 1
ATOM 780 C CA . PRO A 1 99 ? 0.229 7.452 -6.512 1.00 90.25 99 PRO A CA 1
ATOM 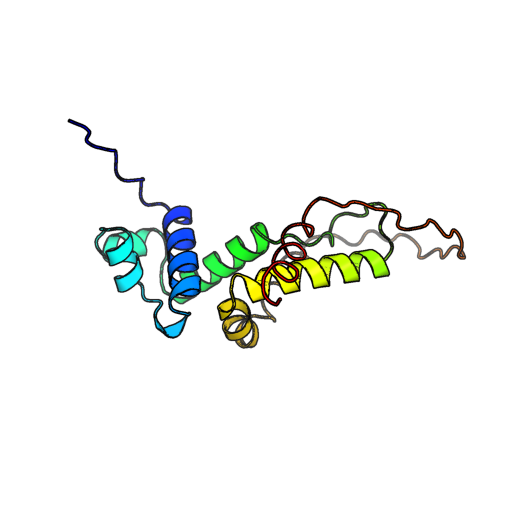781 C C . PRO A 1 99 ? 0.770 8.022 -5.197 1.00 90.25 99 PRO A C 1
ATOM 783 O O . PRO A 1 99 ? 1.641 8.893 -5.184 1.00 90.25 99 PRO A O 1
ATOM 786 N N . TRP A 1 100 ? 0.282 7.493 -4.076 1.00 89.88 100 TRP A N 1
ATOM 787 C CA . TRP A 1 100 ? 0.729 7.859 -2.741 1.00 89.88 100 TRP A CA 1
ATOM 788 C C . TRP A 1 100 ? 2.203 7.543 -2.473 1.00 89.88 100 TRP A C 1
ATOM 790 O O . TRP A 1 100 ? 2.817 8.188 -1.623 1.00 89.88 100 TRP A O 1
ATOM 800 N N . VAL A 1 101 ? 2.793 6.603 -3.214 1.00 86.94 101 VAL A N 1
ATOM 801 C CA . VAL A 1 101 ? 4.204 6.237 -3.080 1.00 86.94 101 VAL A CA 1
ATOM 802 C C . VAL A 1 101 ? 5.101 7.417 -3.440 1.00 86.94 101 VAL A C 1
ATOM 804 O O . VAL A 1 101 ? 6.110 7.609 -2.780 1.00 86.94 101 VAL A O 1
ATOM 807 N N . VAL A 1 102 ? 4.722 8.273 -4.396 1.00 79.62 102 VAL A N 1
ATOM 808 C CA . VAL A 1 102 ? 5.494 9.485 -4.740 1.00 79.62 102 VAL A CA 1
ATOM 809 C C . VAL A 1 102 ? 5.437 10.517 -3.610 1.00 79.62 102 VAL A C 1
ATOM 811 O O . VAL A 1 102 ? 6.452 11.122 -3.267 1.00 79.62 102 VAL A O 1
ATOM 814 N N . ALA A 1 103 ? 4.262 10.678 -2.994 1.00 71.12 103 ALA A N 1
ATOM 815 C CA . ALA A 1 103 ? 4.073 11.584 -1.864 1.00 71.12 103 ALA A CA 1
ATOM 816 C C . ALA A 1 103 ? 4.834 11.108 -0.611 1.00 71.12 103 ALA A C 1
ATOM 818 O O . ALA A 1 103 ? 5.409 11.928 0.100 1.00 71.12 103 ALA A O 1
ATOM 819 N N . GLY A 1 104 ? 4.885 9.792 -0.368 1.00 64.00 104 GLY A N 1
ATOM 820 C CA . GLY A 1 104 ? 5.636 9.185 0.737 1.00 64.00 104 GLY A CA 1
ATOM 821 C C . GLY A 1 104 ? 7.146 9.055 0.481 1.00 64.00 104 GLY A C 1
ATOM 822 O O . GLY A 1 104 ? 7.949 9.241 1.396 1.00 64.00 104 GLY A O 1
ATOM 823 N N . LEU A 1 105 ? 7.571 8.797 -0.763 1.00 54.81 105 LEU A N 1
ATOM 824 C CA . LEU A 1 105 ? 8.984 8.674 -1.151 1.00 54.81 105 LEU A CA 1
ATOM 825 C C . LEU A 1 105 ? 9.746 9.985 -0.995 1.00 54.81 105 LEU A C 1
ATOM 827 O O . LEU A 1 105 ? 10.926 9.940 -0.671 1.00 54.81 105 LEU A O 1
ATOM 831 N N . LEU A 1 106 ? 9.116 11.150 -1.143 1.00 52.84 106 LEU A N 1
ATOM 832 C CA . LEU A 1 106 ? 9.806 12.410 -0.843 1.00 52.84 106 LEU A CA 1
ATOM 833 C C . LEU A 1 106 ? 10.232 12.516 0.640 1.00 52.84 106 LEU A C 1
ATOM 835 O O . LEU A 1 106 ? 11.164 13.256 0.938 1.00 52.84 106 LEU A O 1
ATOM 839 N N . GLY A 1 107 ? 9.635 11.723 1.543 1.00 45.75 107 GLY A N 1
ATOM 840 C CA . GLY A 1 107 ? 10.098 11.544 2.926 1.00 45.75 107 GLY A CA 1
ATOM 841 C C . GLY A 1 107 ? 11.019 10.331 3.151 1.00 45.75 107 GLY A C 1
ATOM 842 O O . GLY A 1 107 ? 11.913 10.396 3.991 1.00 45.75 107 GLY A O 1
ATOM 843 N N . ALA A 1 108 ? 10.845 9.236 2.396 1.00 44.94 108 ALA A N 1
ATOM 844 C CA . ALA A 1 108 ? 11.475 7.933 2.675 1.00 44.94 108 ALA A CA 1
ATOM 845 C C . ALA A 1 108 ? 12.454 7.401 1.602 1.00 44.94 108 ALA A C 1
ATOM 847 O O . ALA A 1 108 ? 13.102 6.373 1.821 1.00 44.94 108 ALA A O 1
ATOM 848 N N . ALA A 1 109 ? 12.623 8.079 0.458 1.00 46.34 109 ALA A N 1
ATOM 849 C CA . ALA A 1 109 ? 13.469 7.637 -0.665 1.00 46.34 109 ALA A CA 1
ATOM 850 C C . ALA A 1 109 ? 14.950 7.429 -0.303 1.00 46.34 109 ALA A C 1
ATOM 852 O O . ALA A 1 109 ? 15.683 6.787 -1.056 1.00 46.34 109 ALA A O 1
ATOM 853 N N . LEU A 1 110 ? 15.394 7.906 0.861 1.00 47.53 110 LEU A N 1
ATOM 854 C CA . LEU A 1 110 ? 16.747 7.675 1.364 1.00 47.53 110 LEU A CA 1
ATOM 855 C C . LEU A 1 110 ? 16.894 6.416 2.237 1.00 47.53 110 LEU A C 1
ATOM 857 O O . LEU A 1 110 ? 18.021 5.965 2.432 1.00 47.53 110 LEU A O 1
ATOM 861 N N . GLN A 1 111 ? 15.816 5.805 2.744 1.00 48.66 111 GLN A N 1
ATOM 862 C CA . GLN A 1 111 ? 15.941 4.726 3.738 1.00 48.66 111 GLN A CA 1
ATOM 863 C C . GLN A 1 111 ? 15.956 3.308 3.147 1.00 48.66 111 GLN A C 1
ATOM 865 O O . GLN A 1 111 ? 16.758 2.474 3.575 1.00 48.66 111 GLN A O 1
ATOM 870 N N . LEU A 1 112 ? 15.155 3.024 2.118 1.00 47.75 112 LEU A N 1
ATOM 871 C CA . LEU A 1 112 ? 15.032 1.659 1.573 1.00 47.75 112 LEU A CA 1
ATOM 872 C C . LEU A 1 112 ? 16.210 1.219 0.690 1.00 47.75 112 LEU A C 1
ATOM 874 O O . LEU A 1 112 ? 16.328 0.044 0.354 1.00 47.75 112 LEU A O 1
ATOM 878 N N . ARG A 1 113 ? 17.116 2.137 0.333 1.00 53.88 113 ARG A N 1
ATOM 879 C CA . ARG A 1 113 ? 18.117 1.906 -0.720 1.00 53.88 113 ARG A CA 1
ATOM 880 C C . ARG A 1 113 ? 19.558 1.684 -0.230 1.00 53.88 113 ARG A C 1
ATOM 882 O O . ARG A 1 113 ? 20.435 1.491 -1.060 1.00 53.88 113 ARG A O 1
ATOM 889 N N . CYS A 1 114 ? 19.819 1.642 1.087 1.00 42.88 114 CYS A N 1
ATOM 890 C CA . CYS A 1 114 ? 21.185 1.430 1.614 1.00 42.88 114 CYS A CA 1
ATOM 891 C C . CYS A 1 114 ? 21.312 0.512 2.854 1.00 42.88 114 CYS A C 1
ATOM 893 O O . CYS A 1 114 ? 22.386 0.434 3.450 1.00 42.88 114 CYS A O 1
ATOM 895 N N . ARG A 1 115 ? 20.257 -0.205 3.279 1.00 48.09 115 ARG A N 1
ATOM 896 C CA . ARG A 1 115 ? 20.325 -1.043 4.501 1.00 48.09 115 ARG A CA 1
ATOM 897 C C . ARG A 1 115 ? 20.717 -2.515 4.297 1.00 48.09 115 ARG A C 1
ATOM 899 O O . ARG A 1 115 ? 21.022 -3.168 5.289 1.00 48.09 115 ARG A O 1
ATOM 906 N N . ARG A 1 116 ? 20.795 -3.042 3.063 1.00 52.12 116 ARG A N 1
ATOM 907 C CA . ARG A 1 116 ? 21.042 -4.486 2.811 1.00 52.12 116 ARG A CA 1
ATOM 908 C C . ARG A 1 116 ? 22.418 -4.856 2.223 1.00 52.12 116 ARG A C 1
ATOM 910 O O . ARG A 1 116 ? 22.589 -5.974 1.758 1.00 52.12 116 ARG A O 1
ATOM 917 N N . THR A 1 117 ? 23.423 -3.974 2.299 1.00 42.78 117 THR A N 1
ATOM 918 C CA . THR A 1 117 ? 24.823 -4.279 1.902 1.00 42.78 117 THR A CA 1
ATOM 919 C C . THR A 1 117 ? 25.870 -4.006 2.994 1.00 42.78 117 THR A C 1
ATOM 921 O O . THR A 1 117 ? 27.032 -3.740 2.699 1.00 42.78 117 THR A O 1
ATOM 924 N N . ARG A 1 118 ? 25.529 -4.148 4.283 1.00 43.94 118 ARG A N 1
ATOM 925 C CA . ARG A 1 118 ? 26.545 -4.357 5.338 1.00 43.94 118 ARG A CA 1
ATOM 926 C C . ARG A 1 118 ? 26.659 -5.848 5.643 1.00 43.94 118 ARG A C 1
ATOM 928 O O . ARG A 1 118 ? 25.988 -6.360 6.528 1.00 43.94 118 ARG A O 1
ATOM 935 N N . GLY A 1 119 ? 27.492 -6.542 4.871 1.00 38.38 119 GLY A N 1
ATOM 936 C CA . GLY A 1 119 ? 27.806 -7.955 5.108 1.00 38.38 119 GLY A CA 1
ATOM 937 C C . GLY A 1 119 ? 28.555 -8.671 3.982 1.00 38.38 119 GLY A C 1
ATOM 938 O O . GLY A 1 119 ? 29.128 -9.730 4.227 1.00 38.38 119 GLY A O 1
ATOM 939 N N . ALA A 1 120 ? 28.623 -8.103 2.773 1.00 46.50 120 ALA A N 1
ATOM 940 C CA . ALA A 1 120 ? 29.455 -8.655 1.705 1.00 46.50 120 ALA A CA 1
ATOM 941 C C . ALA A 1 120 ? 30.923 -8.264 1.933 1.00 46.50 120 ALA A C 1
ATOM 943 O O . ALA A 1 120 ? 31.407 -7.207 1.533 1.00 46.50 120 ALA A O 1
ATOM 944 N N . ARG A 1 121 ? 31.599 -9.145 2.668 1.00 44.09 121 ARG A N 1
ATOM 945 C CA . ARG A 1 121 ? 33.039 -9.213 2.901 1.00 44.09 121 ARG A CA 1
ATOM 946 C C . ARG A 1 121 ? 33.794 -9.004 1.578 1.00 44.09 121 ARG A C 1
ATOM 948 O O . ARG A 1 121 ? 33.568 -9.725 0.612 1.00 44.09 121 ARG A O 1
ATOM 955 N N . LEU A 1 122 ? 34.684 -8.013 1.558 1.00 44.66 122 LEU A N 1
ATOM 956 C CA . LEU A 1 122 ? 35.570 -7.682 0.443 1.00 44.66 122 LEU A CA 1
ATOM 957 C C . LEU A 1 122 ? 36.398 -8.909 0.029 1.00 44.66 122 LEU A C 1
ATOM 959 O O . LEU A 1 122 ? 37.336 -9.287 0.730 1.00 44.66 122 LEU A O 1
ATOM 963 N N . ALA A 1 123 ? 36.094 -9.489 -1.129 1.00 46.34 123 ALA A N 1
ATOM 964 C CA . ALA A 1 123 ? 37.033 -10.334 -1.851 1.00 46.34 123 ALA A CA 1
ATOM 965 C C . ALA A 1 123 ? 37.698 -9.479 -2.936 1.00 46.34 123 ALA A C 1
ATOM 967 O O . ALA A 1 123 ? 37.053 -8.996 -3.865 1.00 46.34 123 ALA A O 1
ATOM 968 N N . ARG A 1 124 ? 39.005 -9.255 -2.770 1.00 49.81 124 ARG A N 1
ATOM 969 C CA . ARG A 1 124 ? 39.891 -8.654 -3.770 1.00 49.81 124 ARG A CA 1
ATOM 970 C C . ARG A 1 124 ? 39.850 -9.506 -5.044 1.00 49.81 124 ARG A C 1
ATOM 972 O O . ARG A 1 124 ? 40.168 -10.688 -4.989 1.00 49.81 124 ARG A O 1
ATOM 979 N N . GLY A 1 125 ? 39.526 -8.898 -6.179 1.00 40.22 125 GLY A N 1
ATOM 980 C CA . GLY A 1 125 ? 39.617 -9.530 -7.495 1.00 40.22 125 GLY A CA 1
ATOM 981 C C . GLY A 1 125 ? 39.657 -8.461 -8.580 1.00 40.22 125 GLY A C 1
ATOM 982 O O . GLY A 1 125 ? 38.780 -7.607 -8.635 1.00 40.22 125 GLY A O 1
ATOM 983 N N . GLY A 1 126 ? 40.732 -8.454 -9.366 1.00 40.56 126 GLY A N 1
ATOM 984 C CA . GLY A 1 126 ? 41.153 -7.357 -10.232 1.00 40.56 126 GLY A CA 1
ATOM 985 C C . GLY A 1 126 ? 40.126 -6.896 -11.266 1.00 40.56 126 GLY A C 1
ATOM 986 O O . GLY A 1 126 ? 39.467 -7.681 -11.943 1.00 40.56 126 GLY A O 1
ATOM 987 N N . PHE A 1 127 ? 40.064 -5.577 -11.425 1.00 38.38 127 PHE A N 1
ATOM 988 C CA . PHE A 1 127 ? 39.312 -4.897 -12.470 1.00 38.38 127 PHE A CA 1
ATOM 989 C C . PHE A 1 127 ? 40.033 -5.079 -13.816 1.00 38.38 127 PHE A C 1
ATOM 991 O O . PHE A 1 127 ? 40.824 -4.237 -14.239 1.00 38.38 127 PHE A O 1
ATOM 998 N N . HIS A 1 128 ? 39.785 -6.195 -14.498 1.00 42.38 128 HIS A N 1
ATOM 999 C CA . HIS A 1 128 ? 40.215 -6.376 -15.881 1.00 42.38 128 HIS A CA 1
ATOM 1000 C C . HIS A 1 128 ? 39.070 -5.943 -16.807 1.00 42.38 128 HIS A C 1
ATOM 1002 O O . HIS A 1 128 ? 38.015 -6.569 -16.838 1.00 42.38 128 HIS A O 1
ATOM 1008 N N . ARG A 1 129 ? 39.243 -4.832 -17.538 1.00 49.56 129 ARG A N 1
ATOM 1009 C CA . ARG A 1 129 ? 38.316 -4.424 -18.607 1.00 49.56 129 ARG A CA 1
ATOM 1010 C C . ARG A 1 129 ? 38.580 -5.248 -19.872 1.00 49.56 129 ARG A C 1
ATOM 1012 O O . ARG A 1 129 ? 39.690 -5.140 -20.393 1.00 49.56 129 ARG A O 1
ATOM 1019 N N . PRO A 1 130 ? 37.569 -5.887 -20.485 1.00 47.16 130 PRO A N 1
ATOM 1020 C CA . PRO A 1 130 ? 37.604 -6.189 -21.905 1.00 47.16 130 PRO A CA 1
ATOM 1021 C C . PRO A 1 130 ? 36.746 -5.205 -22.714 1.00 47.16 130 PRO A C 1
ATOM 1023 O O . PRO A 1 130 ? 35.741 -4.653 -22.261 1.00 47.16 130 PRO A O 1
ATOM 1026 N N . ARG A 1 131 ? 37.215 -4.962 -23.939 1.00 42.53 131 ARG A N 1
ATOM 1027 C CA . ARG A 1 131 ? 36.653 -4.077 -24.964 1.00 42.53 131 ARG A CA 1
ATOM 1028 C C . ARG A 1 131 ? 35.321 -4.603 -25.527 1.00 42.53 131 ARG A C 1
ATOM 1030 O O . ARG A 1 131 ? 35.072 -5.799 -25.573 1.00 42.53 131 ARG A O 1
ATOM 1037 N N . ARG A 1 132 ? 34.501 -3.663 -26.013 1.00 47.41 132 ARG A N 1
ATOM 1038 C CA . ARG A 1 132 ? 33.200 -3.854 -26.684 1.00 47.41 132 ARG A CA 1
ATOM 1039 C C . ARG A 1 132 ? 33.262 -4.793 -27.898 1.00 47.41 132 ARG A C 1
ATOM 1041 O O . ARG A 1 132 ? 34.111 -4.582 -28.757 1.00 47.41 132 ARG A O 1
ATOM 1048 N N . ARG A 1 133 ? 32.216 -5.603 -28.089 1.00 46.94 133 ARG A N 1
ATOM 1049 C CA . ARG A 1 133 ? 31.137 -5.443 -29.101 1.00 46.94 133 ARG A CA 1
ATOM 1050 C C . ARG A 1 133 ? 30.316 -6.734 -29.139 1.00 46.94 133 ARG A C 1
ATOM 1052 O O . ARG A 1 133 ? 30.901 -7.775 -29.349 1.00 46.94 133 ARG A O 1
ATOM 1059 N N . HIS A 1 134 ? 28.993 -6.640 -29.038 1.00 41.78 134 HIS A N 1
ATOM 1060 C CA . HIS A 1 134 ? 28.073 -7.297 -29.971 1.00 41.78 134 HIS A CA 1
ATOM 1061 C C . HIS A 1 134 ? 26.719 -6.586 -29.897 1.00 41.78 134 HIS A C 1
ATOM 1063 O O . HIS A 1 134 ? 26.142 -6.416 -28.827 1.00 41.78 134 HIS A O 1
ATOM 1069 N N . HIS A 1 135 ? 26.259 -6.107 -31.054 1.00 46.47 135 HIS A N 1
ATOM 1070 C CA . HIS A 1 135 ? 24.867 -5.749 -31.278 1.00 46.47 135 HIS A CA 1
ATOM 1071 C C . HIS A 1 135 ? 24.058 -7.045 -31.201 1.00 46.47 135 HIS A C 1
ATOM 1073 O O . HIS A 1 135 ? 24.242 -7.921 -32.044 1.00 46.47 135 HIS A O 1
ATOM 1079 N N . HIS A 1 136 ? 23.168 -7.157 -30.221 1.00 44.22 136 HIS A N 1
ATOM 1080 C CA . HIS A 1 136 ? 22.049 -8.082 -30.301 1.00 44.22 136 HIS A CA 1
ATOM 1081 C C . HIS A 1 136 ? 20.774 -7.248 -30.256 1.00 44.22 136 HIS A C 1
ATOM 1083 O O . HIS A 1 136 ? 20.609 -6.390 -29.390 1.00 44.22 136 HIS A O 1
ATOM 1089 N N . GLY A 1 137 ? 19.953 -7.406 -31.290 1.00 36.91 137 GLY A N 1
ATOM 1090 C CA . GLY A 1 137 ? 18.701 -6.688 -31.431 1.00 36.91 137 GLY A CA 1
ATOM 1091 C C . GLY A 1 137 ? 17.738 -7.119 -30.339 1.00 36.91 137 GLY A C 1
ATOM 1092 O O . GLY A 1 137 ? 17.454 -8.304 -30.192 1.00 36.91 137 GLY A O 1
ATOM 1093 N N . TYR A 1 138 ? 17.213 -6.142 -29.609 1.00 42.38 138 TYR A N 1
ATOM 1094 C CA . TYR A 1 138 ? 16.016 -6.312 -28.805 1.00 42.38 138 TYR A CA 1
ATOM 1095 C C . TYR A 1 138 ? 14.844 -6.547 -29.766 1.00 42.38 138 TYR A C 1
ATOM 1097 O O . TYR A 1 138 ? 14.249 -5.607 -30.297 1.00 42.38 138 TYR A O 1
ATOM 1105 N N . ARG A 1 139 ? 14.583 -7.821 -30.069 1.00 41.75 139 ARG A N 1
ATOM 1106 C CA . ARG A 1 139 ? 13.394 -8.280 -30.784 1.00 41.75 139 ARG A CA 1
ATOM 1107 C C . ARG A 1 139 ? 12.523 -9.051 -29.796 1.00 41.75 139 ARG A C 1
ATOM 1109 O O . ARG A 1 139 ? 12.713 -10.235 -29.572 1.00 41.75 139 ARG A O 1
ATOM 1116 N N . ASP A 1 140 ? 11.598 -8.285 -29.237 1.00 40.16 140 ASP A N 1
ATOM 1117 C CA . ASP A 1 140 ? 10.233 -8.657 -28.880 1.00 40.16 140 ASP A CA 1
ATOM 1118 C C . ASP A 1 140 ? 10.000 -9.704 -27.770 1.00 40.16 140 ASP A C 1
ATOM 1120 O O . ASP A 1 140 ? 10.158 -10.910 -27.940 1.00 40.16 140 ASP A O 1
ATOM 1124 N N . GLY A 1 141 ? 9.513 -9.189 -26.639 1.00 37.38 141 GLY A N 1
ATOM 1125 C CA . GLY A 1 141 ? 8.825 -9.911 -25.572 1.00 37.38 141 GLY A CA 1
ATOM 1126 C C . GLY A 1 141 ? 7.484 -9.237 -25.268 1.00 37.38 141 GLY A C 1
ATOM 1127 O O . GLY A 1 141 ? 7.182 -8.899 -24.126 1.00 37.38 141 GLY A O 1
ATOM 1128 N N . THR A 1 142 ? 6.697 -8.961 -26.306 1.00 46.84 142 THR A N 1
ATOM 1129 C CA . THR A 1 142 ? 5.264 -8.660 -26.231 1.00 46.84 142 THR A CA 1
ATOM 1130 C C . THR A 1 142 ? 4.537 -9.693 -25.370 1.00 46.84 142 THR A C 1
ATOM 1132 O O . THR A 1 142 ? 4.366 -10.836 -25.783 1.00 46.84 142 THR A O 1
ATOM 1135 N N . ARG A 1 143 ? 4.068 -9.291 -24.176 1.00 43.31 143 ARG A N 1
ATOM 1136 C CA . ARG A 1 143 ? 2.875 -9.893 -23.533 1.00 43.31 143 ARG A CA 1
ATOM 1137 C C . ARG A 1 143 ? 2.238 -9.115 -22.369 1.00 43.31 143 ARG A C 1
ATOM 1139 O O . ARG A 1 143 ? 1.476 -9.698 -21.609 1.00 43.31 143 ARG A O 1
ATOM 1146 N N . GLY A 1 144 ? 2.477 -7.805 -22.239 1.00 33.12 144 GLY A N 1
ATOM 1147 C CA . GLY A 1 144 ? 1.836 -6.997 -21.180 1.00 33.12 144 GLY A CA 1
ATOM 1148 C C . GLY A 1 144 ? 1.158 -5.692 -21.613 1.00 33.12 144 GLY A C 1
ATOM 1149 O O . GLY A 1 144 ? 0.272 -5.207 -20.917 1.00 33.12 144 GLY A O 1
ATOM 1150 N N . VAL A 1 145 ? 1.530 -5.107 -22.757 1.00 44.38 145 VAL A N 1
ATOM 1151 C CA . VAL A 1 145 ? 1.159 -3.709 -23.088 1.00 44.38 145 VAL A CA 1
ATOM 1152 C C . VAL A 1 145 ? 0.040 -3.607 -24.143 1.00 44.38 145 VAL A C 1
ATOM 1154 O O . VAL A 1 145 ? -0.486 -2.526 -24.410 1.00 44.38 145 VAL A O 1
ATOM 1157 N N . GLU A 1 146 ? -0.414 -4.728 -24.709 1.00 41.97 146 GLU A N 1
ATOM 1158 C CA . GLU A 1 146 ? -1.318 -4.719 -25.871 1.00 41.97 146 GLU A CA 1
ATOM 1159 C C . GLU A 1 146 ? -2.787 -4.359 -25.556 1.00 41.97 146 GLU A C 1
ATOM 1161 O O . GLU A 1 146 ? -3.583 -4.095 -26.457 1.00 41.97 146 GLU A O 1
ATOM 1166 N N . LEU A 1 147 ? -3.169 -4.219 -24.283 1.00 42.28 147 LEU A N 1
ATOM 1167 C CA . LEU A 1 147 ? -4.549 -3.865 -23.923 1.00 42.28 147 LEU A CA 1
ATOM 1168 C C . LEU A 1 147 ? -4.863 -2.357 -23.957 1.00 42.28 147 LEU A C 1
ATOM 1170 O O . LEU A 1 147 ? -6.015 -1.979 -23.740 1.00 42.28 147 LEU A O 1
ATOM 1174 N N . ARG A 1 148 ? -3.904 -1.472 -24.283 1.00 48.19 148 ARG A N 1
ATOM 1175 C CA . ARG A 1 148 ? -4.137 -0.008 -24.260 1.00 48.19 148 ARG A CA 1
ATOM 1176 C C . ARG A 1 148 ? -4.190 0.710 -25.613 1.00 48.19 148 ARG A C 1
ATOM 1178 O O . ARG A 1 148 ? -4.387 1.922 -25.613 1.00 48.19 148 ARG A O 1
ATOM 1185 N N . GLN A 1 149 ? -4.095 0.010 -26.748 1.00 43.69 149 GLN A N 1
ATOM 1186 C CA . GLN A 1 149 ? -4.263 0.640 -28.074 1.00 43.69 149 GLN A CA 1
ATOM 1187 C C . GLN A 1 149 ? -5.610 0.347 -28.762 1.00 43.69 149 GLN A C 1
ATOM 1189 O O . GLN A 1 149 ? -6.036 1.122 -29.614 1.00 43.69 149 GLN A O 1
ATOM 1194 N N . ARG A 1 150 ? -6.375 -0.672 -28.340 1.00 45.16 150 ARG A N 1
ATOM 1195 C CA . ARG A 1 150 ? -7.660 -1.018 -28.993 1.00 45.16 150 ARG A CA 1
ATOM 1196 C C . ARG A 1 150 ? -8.880 -0.176 -28.575 1.00 45.16 150 ARG A C 1
ATOM 1198 O O . ARG A 1 150 ? -9.949 -0.350 -29.149 1.00 45.16 150 ARG A O 1
ATOM 1205 N N . ARG A 1 151 ? -8.750 0.769 -27.630 1.00 42.81 151 ARG A N 1
ATOM 1206 C CA . ARG A 1 151 ? -9.854 1.660 -27.187 1.00 42.81 151 ARG A CA 1
ATOM 1207 C C . ARG A 1 151 ? -9.814 3.096 -27.737 1.00 42.81 151 ARG A C 1
ATOM 1209 O O . ARG A 1 151 ? -10.651 3.893 -27.338 1.00 42.81 151 ARG A O 1
ATOM 1216 N N . ARG A 1 152 ? -8.896 3.435 -28.656 1.00 48.09 152 ARG A N 1
ATOM 1217 C CA . ARG A 1 152 ? -8.872 4.751 -29.343 1.00 48.09 152 ARG A CA 1
ATOM 1218 C C . ARG A 1 152 ? -9.335 4.730 -30.808 1.00 48.09 152 ARG A C 1
ATOM 1220 O O . ARG A 1 152 ? -9.384 5.783 -31.419 1.00 48.09 152 ARG A O 1
ATOM 1227 N N . ALA A 1 153 ? -9.727 3.572 -31.346 1.00 43.50 153 ALA A N 1
ATOM 1228 C CA . ALA A 1 153 ? -10.193 3.432 -32.734 1.00 43.50 153 ALA A CA 1
ATOM 1229 C C . ALA A 1 153 ? -11.690 3.064 -32.867 1.00 43.50 153 ALA A C 1
ATOM 1231 O O . ALA A 1 153 ? -12.113 2.588 -33.913 1.00 43.50 153 ALA A O 1
ATOM 1232 N N . ARG A 1 154 ? -12.502 3.229 -31.809 1.00 49.22 154 ARG A N 1
ATOM 1233 C CA . ARG A 1 154 ? -13.951 2.917 -31.831 1.00 49.22 154 ARG A CA 1
ATOM 1234 C C . ARG A 1 154 ? -14.873 4.075 -31.429 1.00 49.22 154 ARG A C 1
ATOM 1236 O O . ARG A 1 154 ? -16.050 3.841 -31.174 1.00 49.22 154 ARG A O 1
ATOM 1243 N N . THR A 1 155 ? -14.387 5.314 -31.392 1.00 51.53 155 THR A N 1
ATOM 1244 C CA . THR A 1 155 ? -15.257 6.477 -31.149 1.00 51.53 155 THR A CA 1
ATOM 1245 C C . THR A 1 155 ? -14.841 7.639 -32.047 1.00 51.53 155 THR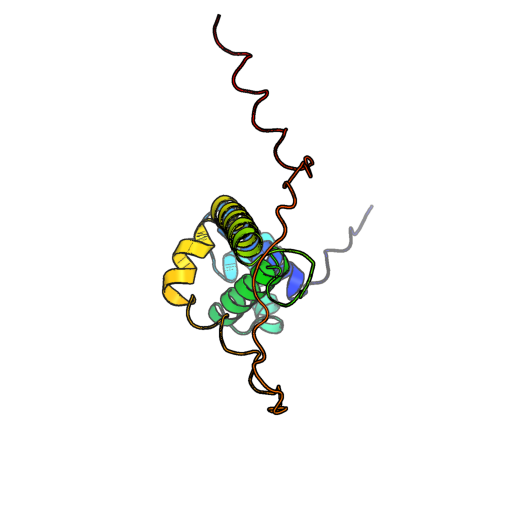 A C 1
ATOM 1247 O O . THR A 1 155 ? -13.776 8.214 -31.839 1.00 51.53 155 THR A O 1
ATOM 1250 N N . GLY A 1 156 ? -15.698 7.927 -33.031 1.00 44.44 156 GLY A N 1
ATOM 1251 C CA . GLY A 1 156 ? -15.596 8.980 -34.049 1.00 44.44 156 GLY A CA 1
ATOM 1252 C C . GLY A 1 156 ? -15.069 8.414 -35.370 1.00 44.44 156 GLY A C 1
ATOM 1253 O O . GLY A 1 156 ? -13.870 8.187 -35.482 1.00 44.44 156 GLY A O 1
ATOM 1254 N N . GLN A 1 157 ? -15.860 7.996 -36.364 1.00 42.91 157 GLN A N 1
ATOM 1255 C CA . GLN A 1 157 ? -17.098 8.564 -36.928 1.00 42.91 157 GLN A CA 1
ATOM 1256 C C . GLN A 1 157 ? -17.060 10.076 -37.126 1.00 42.91 157 GLN A C 1
ATOM 1258 O O . GLN A 1 157 ? -16.936 10.798 -36.115 1.00 42.91 157 GLN A O 1
#

InterPro domains:
  IPR001647 DNA-binding HTH domain, TetR-type [PF00440] (14-60)
  IPR001647 DNA-binding HTH domain, TetR-type [PS50977] (8-68)
  IPR009057 Homedomain-like superfamily [SSF46689] (4-68)
  IPR050109 HTH-type, TetR-like transcriptional regulator [PTHR30055] (3-133)

pLDDT: mean 72.53, std 22.47, range [32.59, 97.19]

Foldseek 3Di:
DDPVPQPPDALVLLLVLQQVCCQVPNPVRRDLVVSCVVSVHDSVVVCVHAVHPVSSVVSNVVVLCVVQDQCPVPPDPDDPVVSVVSVVVSVVVSCVRRVNCVVCCVVPVPPPPPDPPPPPPDDDDDDDDDDDDDDDDPPDDDDDDPPPPPPPPPDDD

Solvent-accessible surface area (backbone atoms only — not comparable to full-atom values): 10405 Å² total; per-residue (Å²): 134,76,88,72,72,73,75,77,91,42,57,66,61,52,36,54,51,48,50,55,47,25,54,75,63,30,58,88,67,63,43,68,59,57,51,17,60,76,67,75,46,62,51,75,64,52,48,77,66,36,85,46,72,66,56,43,53,51,51,39,52,52,53,50,48,67,76,57,71,67,72,82,86,54,89,57,97,65,52,75,68,54,50,50,52,51,44,51,55,48,50,52,53,48,46,72,66,35,58,45,50,62,69,50,34,79,78,45,66,77,60,84,78,70,73,89,74,87,77,79,74,88,74,90,73,83,92,76,85,80,83,91,85,79,94,74,82,93,75,82,84,88,82,81,74,77,84,75,66,77,81,74,81,80,73,78,132